Protein AF-A0A941ANF9-F1 (afdb_monomer_lite)

Sequence (58 aa):
MNNKDVGKAIENLSGKIQQLKAEGKSGQDIQGAVFDMLGEMGLNIPPEILEKMKGKQQ

Organism: NCBI:txid2822140

pLDDT: mean 74.68, std 12.14, range [41.44, 91.94]

Foldseek 3Di:
DDPVLVVVLVVVLVVQLVVCVVVVHDPVVSVVVNVVSCVVSVNDDPVVVVCVVVVPPD

Secondary structure (DSSP, 8-state):
--HHHHHHHHHHHHHHHHHHHHTT--HHHHHHHHHHHHHHTT----HHHHHHHHTT--

Radius of gyration: 12.24 Å; chains: 1; bounding box: 28×17×35 Å

Structure (mmCIF, N/CA/C/O backbone):
data_AF-A0A941ANF9-F1
#
_entry.id   AF-A0A941ANF9-F1
#
loop_
_atom_site.group_PDB
_atom_site.id
_atom_site.type_symbol
_atom_site.label_atom_id
_atom_site.label_alt_id
_atom_site.label_comp_id
_atom_site.label_asym_id
_atom_site.label_entity_id
_atom_site.label_seq_id
_atom_site.pdbx_PDB_ins_code
_atom_site.Cartn_x
_atom_site.Cartn_y
_atom_site.Cartn_z
_atom_site.occupancy
_atom_site.B_iso_or_equiv
_atom_site.auth_seq_id
_atom_site.auth_comp_id
_atom_site.auth_asym_id
_atom_site.auth_atom_id
_atom_site.pdbx_PDB_model_num
ATOM 1 N N . MET A 1 1 ? 14.500 1.655 -16.174 1.00 52.75 1 MET A N 1
ATOM 2 C CA . MET A 1 1 ? 13.327 2.340 -15.586 1.00 52.75 1 MET A CA 1
ATOM 3 C C . MET A 1 1 ? 13.600 3.829 -15.586 1.00 52.75 1 MET A C 1
ATOM 5 O O . MET A 1 1 ? 14.680 4.218 -15.157 1.00 52.75 1 MET A O 1
ATOM 9 N N . ASN A 1 2 ? 12.676 4.643 -16.099 1.00 52.5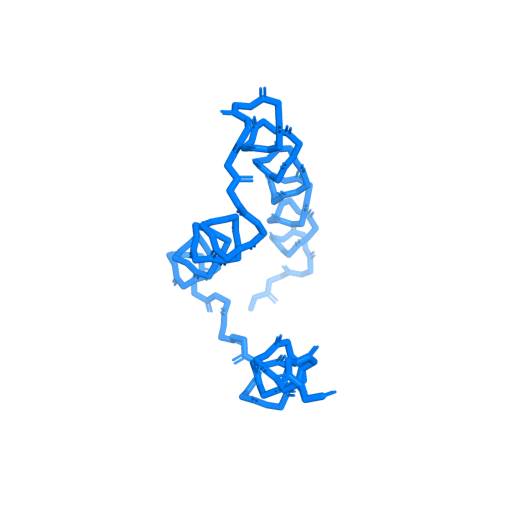3 2 ASN A N 1
ATOM 10 C CA . ASN A 1 2 ? 12.821 6.096 -16.076 1.00 52.53 2 ASN A CA 1
ATOM 11 C C . ASN A 1 2 ? 12.279 6.630 -14.741 1.00 52.53 2 ASN A C 1
ATOM 13 O O . ASN A 1 2 ? 11.237 6.187 -14.269 1.00 52.53 2 ASN A O 1
ATOM 17 N N . ASN A 1 3 ? 12.946 7.623 -14.147 1.00 57.84 3 ASN A N 1
ATOM 18 C CA . ASN A 1 3 ? 12.554 8.227 -12.859 1.00 57.84 3 ASN A CA 1
ATOM 19 C C . ASN A 1 3 ? 11.090 8.731 -12.811 1.00 57.84 3 ASN A C 1
ATOM 21 O O . ASN A 1 3 ? 10.515 8.874 -11.735 1.00 57.84 3 ASN A O 1
ATOM 25 N N . LYS A 1 4 ? 10.473 8.985 -13.974 1.00 59.50 4 LYS A N 1
ATOM 26 C CA . LYS A 1 4 ? 9.064 9.390 -14.113 1.00 59.50 4 LYS A CA 1
ATOM 27 C C . LYS A 1 4 ? 8.067 8.294 -13.728 1.00 59.50 4 LYS A C 1
ATOM 29 O O . LYS A 1 4 ? 7.001 8.616 -13.209 1.00 59.50 4 LYS A O 1
ATOM 34 N N . ASP A 1 5 ? 8.405 7.031 -13.968 1.00 65.62 5 ASP A N 1
ATOM 35 C CA . ASP A 1 5 ? 7.509 5.899 -13.701 1.00 65.62 5 ASP A CA 1
ATOM 36 C C . ASP A 1 5 ? 7.447 5.598 -12.198 1.00 65.62 5 ASP A C 1
ATOM 38 O O . ASP A 1 5 ? 6.389 5.286 -11.658 1.00 65.62 5 ASP A O 1
ATOM 42 N N . VAL A 1 6 ? 8.563 5.824 -11.496 1.00 67.19 6 VAL A N 1
ATOM 43 C CA . VAL A 1 6 ? 8.663 5.692 -10.035 1.00 67.19 6 VAL A CA 1
ATOM 44 C C . VAL A 1 6 ? 7.860 6.782 -9.319 1.00 67.19 6 VAL A C 1
ATOM 46 O O . VAL A 1 6 ? 7.149 6.489 -8.363 1.00 67.19 6 VAL A O 1
ATOM 49 N N . GLY A 1 7 ? 7.912 8.033 -9.794 1.00 66.69 7 GLY A N 1
ATOM 50 C CA . GLY A 1 7 ? 7.133 9.132 -9.206 1.00 66.69 7 GLY A CA 1
ATOM 51 C C . GLY A 1 7 ? 5.621 8.880 -9.252 1.00 66.69 7 GLY A C 1
ATOM 52 O O . GLY A 1 7 ? 4.945 8.992 -8.232 1.00 66.69 7 GLY A O 1
ATOM 53 N N . LYS A 1 8 ? 5.108 8.435 -10.408 1.00 71.25 8 LYS A N 1
ATOM 54 C CA . LYS A 1 8 ? 3.692 8.058 -10.566 1.00 71.25 8 LYS A CA 1
ATOM 55 C C . LYS A 1 8 ? 3.305 6.839 -9.728 1.00 71.25 8 LYS A C 1
ATOM 57 O O . LYS A 1 8 ? 2.209 6.799 -9.174 1.00 71.25 8 LYS A O 1
ATOM 62 N N . ALA A 1 9 ? 4.199 5.856 -9.620 1.00 71.94 9 ALA A N 1
ATOM 63 C CA . ALA A 1 9 ? 3.990 4.690 -8.769 1.00 71.94 9 ALA A CA 1
ATOM 64 C C . ALA A 1 9 ? 3.802 5.095 -7.299 1.00 71.94 9 ALA A C 1
ATOM 66 O O . ALA A 1 9 ? 2.875 4.613 -6.650 1.00 71.94 9 ALA A O 1
ATOM 67 N N . ILE A 1 10 ? 4.631 6.019 -6.796 1.00 75.25 10 ILE A N 1
ATOM 68 C CA . ILE A 1 10 ? 4.570 6.520 -5.415 1.00 75.25 10 ILE A CA 1
ATOM 69 C C . ILE A 1 10 ? 3.285 7.321 -5.150 1.00 75.25 10 ILE A C 1
ATOM 71 O O . ILE A 1 10 ? 2.660 7.133 -4.103 1.00 75.25 10 ILE A O 1
ATOM 75 N N . GLU A 1 11 ? 2.851 8.174 -6.082 1.00 78.88 11 GLU A N 1
ATOM 76 C CA . GLU A 1 11 ? 1.583 8.911 -5.945 1.00 78.88 11 GLU A CA 1
ATOM 77 C C . GLU A 1 11 ? 0.375 7.964 -5.880 1.00 78.88 11 GLU A C 1
ATOM 79 O O . GLU A 1 11 ? -0.449 8.076 -4.966 1.00 78.88 11 GLU A O 1
ATOM 84 N N . ASN A 1 12 ? 0.308 6.973 -6.776 1.00 81.50 12 ASN A N 1
ATOM 85 C CA . ASN A 1 12 ? -0.763 5.973 -6.763 1.00 81.50 12 ASN A CA 1
ATOM 86 C C . ASN A 1 12 ? -0.744 5.114 -5.486 1.00 81.50 12 ASN A C 1
ATOM 88 O O . ASN A 1 12 ? -1.795 4.760 -4.949 1.00 81.50 12 ASN A O 1
ATOM 92 N N . LEU A 1 13 ? 0.449 4.816 -4.968 1.00 81.94 13 LEU A N 1
ATOM 93 C CA . LEU A 1 13 ? 0.646 4.099 -3.710 1.00 81.94 13 LEU A CA 1
ATOM 94 C C . LEU A 1 13 ? 0.079 4.846 -2.507 1.00 81.94 13 LEU A C 1
ATOM 96 O O . LEU A 1 13 ? -0.638 4.261 -1.694 1.00 81.94 13 LEU A O 1
ATOM 100 N N . SER A 1 14 ? 0.367 6.143 -2.409 1.00 84.50 14 SER A N 1
ATOM 101 C CA . SER A 1 14 ? -0.152 6.995 -1.339 1.00 84.50 14 SER A CA 1
ATOM 102 C C . SER A 1 14 ? -1.685 7.021 -1.336 1.00 84.50 14 SER A C 1
ATOM 104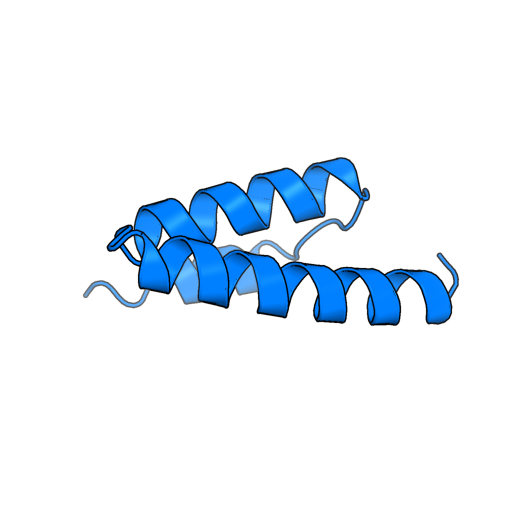 O O . SER A 1 14 ? -2.307 6.836 -0.285 1.00 84.50 14 SER A O 1
ATOM 106 N N . GLY A 1 15 ? -2.301 7.150 -2.518 1.00 86.62 15 GLY A N 1
ATOM 107 C CA . GLY A 1 15 ? -3.757 7.105 -2.676 1.00 86.62 15 GLY A CA 1
ATOM 108 C C . GLY A 1 15 ? -4.364 5.778 -2.216 1.00 86.62 15 GLY A C 1
ATOM 109 O O . GLY A 1 15 ? -5.328 5.768 -1.450 1.00 86.62 15 GLY A O 1
ATOM 110 N N . LYS A 1 16 ? -3.754 4.649 -2.597 1.00 84.25 16 LYS A N 1
ATOM 111 C CA . LYS A 1 16 ? -4.237 3.318 -2.203 1.00 84.25 16 LYS A CA 1
ATOM 112 C C . LYS A 1 16 ? -4.097 3.065 -0.700 1.00 84.25 16 LYS A C 1
ATOM 114 O O . LYS A 1 16 ? -5.005 2.510 -0.090 1.00 84.25 16 LYS A O 1
ATOM 119 N N . ILE A 1 17 ? -3.015 3.534 -0.076 1.00 87.19 17 ILE A N 1
ATOM 120 C CA . ILE A 1 17 ? -2.836 3.466 1.383 1.00 87.19 17 ILE A CA 1
ATOM 121 C C . ILE A 1 17 ? -3.924 4.268 2.107 1.00 87.19 17 ILE A C 1
ATOM 123 O O . ILE A 1 17 ? -4.487 3.782 3.085 1.00 87.19 17 ILE A O 1
ATOM 127 N N . GLN A 1 18 ? -4.223 5.486 1.647 1.00 89.12 18 GLN A N 1
ATOM 128 C CA . GLN A 1 18 ? -5.278 6.327 2.223 1.00 89.12 18 GLN A CA 1
ATOM 129 C C . GLN A 1 18 ? -6.655 5.666 2.096 1.00 89.12 18 GLN A C 1
ATOM 131 O O . GLN A 1 18 ? -7.397 5.619 3.076 1.00 89.12 18 GLN A O 1
ATOM 136 N N . GLN A 1 19 ? -6.964 5.092 0.931 1.00 89.75 19 GLN A N 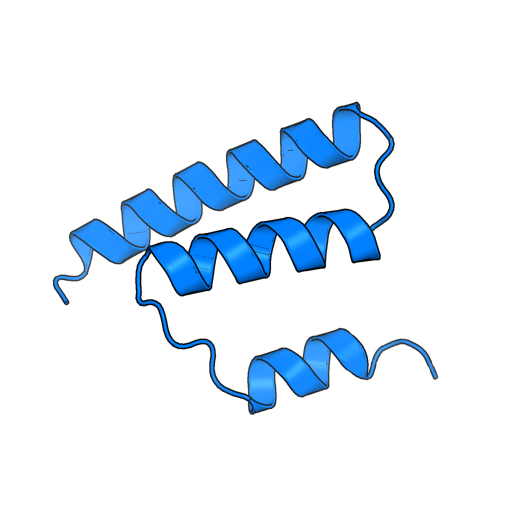1
ATOM 137 C CA . GLN A 1 19 ? -8.218 4.377 0.704 1.00 89.75 19 GLN A CA 1
ATOM 138 C C . GLN A 1 19 ? -8.352 3.160 1.628 1.00 89.75 19 GLN A C 1
ATOM 140 O O . GLN A 1 19 ? -9.351 3.023 2.326 1.00 89.75 19 GLN A O 1
ATOM 145 N N . LEU A 1 20 ? -7.325 2.311 1.705 1.00 87.56 20 LEU A N 1
ATOM 146 C CA . LEU A 1 20 ? -7.356 1.118 2.553 1.00 87.56 20 LEU A CA 1
ATOM 147 C C . LEU A 1 20 ? -7.433 1.477 4.048 1.00 87.56 20 LEU A C 1
ATOM 149 O O . LEU A 1 20 ? -8.116 0.799 4.813 1.00 87.56 20 LEU A O 1
ATOM 153 N N . LYS A 1 21 ? -6.800 2.580 4.472 1.00 87.56 21 LYS A N 1
ATOM 154 C CA . LYS A 1 21 ? -6.988 3.124 5.827 1.00 87.56 21 LYS A CA 1
ATOM 155 C C . LYS A 1 21 ? -8.425 3.581 6.070 1.00 87.56 21 LYS A C 1
ATOM 157 O O . LYS A 1 21 ? -8.956 3.315 7.144 1.00 87.56 21 LYS A O 1
ATOM 162 N N . ALA A 1 22 ? -9.049 4.247 5.099 1.00 91.94 22 ALA A N 1
ATOM 163 C CA . ALA A 1 22 ? -10.445 4.675 5.191 1.00 91.94 22 ALA A CA 1
ATOM 164 C C . ALA A 1 22 ? -11.419 3.482 5.235 1.00 91.94 22 ALA A C 1
ATOM 166 O O . ALA A 1 22 ? -12.435 3.546 5.919 1.00 91.94 22 ALA A O 1
ATOM 167 N N . GLU A 1 23 ? -11.073 2.372 4.579 1.00 90.62 23 GLU A N 1
ATOM 168 C CA . GLU A 1 23 ? -11.787 1.088 4.660 1.00 90.62 23 GLU A CA 1
ATOM 169 C C . GLU A 1 23 ? -11.572 0.349 5.997 1.00 90.62 23 GLU A C 1
ATOM 171 O O . GLU A 1 23 ? -12.133 -0.725 6.205 1.00 90.62 23 GLU A O 1
ATOM 176 N N . GLY A 1 24 ? -10.758 0.893 6.910 1.00 90.38 24 GLY A N 1
ATOM 177 C CA . GLY A 1 24 ? -10.461 0.271 8.202 1.00 90.38 24 GLY A CA 1
ATOM 178 C C . GLY A 1 24 ? -9.548 -0.954 8.107 1.00 90.38 24 GLY A C 1
ATOM 179 O O . GLY A 1 24 ? -9.497 -1.752 9.042 1.00 90.38 24 GLY A O 1
ATOM 180 N N . LYS A 1 25 ? -8.827 -1.122 6.990 1.00 87.81 25 LYS A N 1
ATOM 181 C CA . LYS A 1 25 ? -7.887 -2.233 6.799 1.00 87.81 25 LYS A CA 1
ATOM 182 C C . LYS A 1 25 ? -6.747 -2.145 7.807 1.00 87.81 25 LYS A C 1
ATOM 184 O O . LYS A 1 25 ? -6.277 -1.056 8.152 1.00 87.81 25 LYS A O 1
ATOM 189 N N . SER A 1 26 ? -6.256 -3.301 8.243 1.00 86.19 26 SER A N 1
ATOM 190 C CA . SER A 1 26 ? -5.100 -3.345 9.131 1.00 86.19 26 SER A CA 1
ATOM 191 C C . SER A 1 26 ? -3.842 -2.847 8.410 1.00 86.19 26 SER A C 1
ATOM 193 O O . SER A 1 26 ? -3.723 -2.924 7.185 1.00 86.19 26 SER A O 1
ATOM 195 N N . GLY A 1 27 ? -2.858 -2.365 9.172 1.00 81.50 27 GLY A N 1
ATOM 196 C CA . GLY A 1 27 ? -1.561 -1.972 8.610 1.00 81.50 27 GLY A CA 1
ATOM 197 C C . GLY A 1 27 ? -0.886 -3.094 7.810 1.00 81.50 27 GLY A C 1
ATOM 198 O O . GLY A 1 27 ? -0.201 -2.806 6.832 1.00 81.50 27 GLY A O 1
ATOM 199 N N . GLN A 1 28 ? -1.131 -4.357 8.178 1.00 83.25 28 GLN A N 1
ATOM 200 C CA . GLN A 1 28 ? -0.611 -5.536 7.483 1.00 83.25 28 GLN A CA 1
ATOM 201 C C . GLN A 1 28 ? -1.295 -5.749 6.127 1.00 83.25 28 GLN A C 1
ATOM 203 O O . GLN A 1 28 ? -0.606 -5.961 5.130 1.00 83.25 28 GLN A O 1
ATOM 208 N N . ASP A 1 29 ? -2.622 -5.612 6.063 1.00 84.19 29 ASP A N 1
ATOM 209 C CA . ASP A 1 29 ? -3.378 -5.718 4.805 1.00 84.19 29 ASP A CA 1
ATOM 210 C C . ASP A 1 29 ? -2.991 -4.607 3.827 1.00 84.19 29 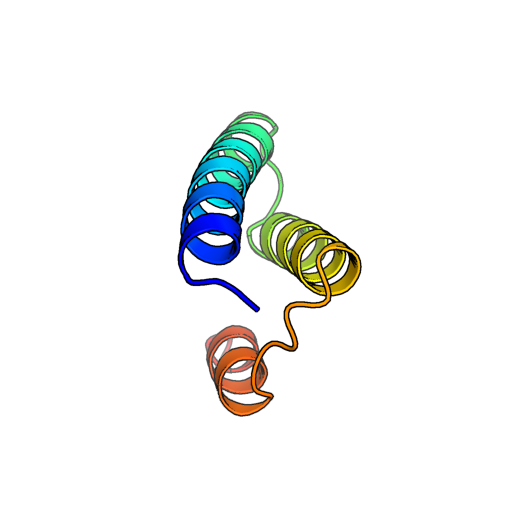ASP A C 1
ATOM 212 O O . ASP A 1 29 ? -2.850 -4.832 2.624 1.00 84.19 29 ASP A O 1
ATOM 216 N N . ILE A 1 30 ? -2.780 -3.399 4.358 1.00 86.31 30 ILE A N 1
ATOM 217 C CA . ILE A 1 30 ? -2.305 -2.254 3.583 1.00 86.31 30 ILE A CA 1
ATOM 218 C C . ILE A 1 30 ? -0.922 -2.554 3.007 1.00 86.31 30 ILE A C 1
ATOM 220 O O . ILE A 1 30 ? -0.705 -2.362 1.815 1.00 86.31 30 ILE A O 1
ATOM 224 N N . GLN A 1 31 ? 0.009 -3.045 3.828 1.00 83.12 31 GLN A N 1
ATOM 225 C CA . GLN A 1 31 ? 1.353 -3.398 3.372 1.00 83.12 31 GLN A CA 1
ATOM 226 C C . GLN A 1 31 ? 1.332 -4.494 2.301 1.00 83.12 31 GLN A C 1
ATOM 228 O O . GLN A 1 31 ? 2.024 -4.349 1.298 1.00 83.12 31 GLN A O 1
ATOM 233 N N . GLY A 1 32 ? 0.523 -5.544 2.468 1.00 84.69 32 GLY A N 1
ATOM 234 C CA . GLY A 1 32 ? 0.375 -6.606 1.466 1.00 84.69 32 GLY A CA 1
ATOM 235 C C . GLY A 1 32 ? -0.086 -6.066 0.111 1.00 84.69 32 GLY A C 1
ATOM 236 O O . GLY A 1 32 ? 0.597 -6.247 -0.892 1.00 84.69 32 GLY A O 1
ATOM 237 N N . ALA A 1 33 ? -1.168 -5.281 0.101 1.00 84.81 33 ALA A N 1
ATOM 238 C CA . ALA A 1 33 ? -1.699 -4.678 -1.124 1.00 84.81 33 ALA A CA 1
ATOM 239 C C . ALA A 1 33 ? -0.720 -3.698 -1.802 1.00 84.81 33 ALA A C 1
ATOM 241 O O . ALA A 1 33 ? -0.753 -3.512 -3.020 1.00 84.81 33 ALA A O 1
ATOM 242 N N . VAL A 1 34 ? 0.136 -3.050 -1.009 1.00 82.62 34 VAL A N 1
ATOM 243 C CA . VAL A 1 34 ? 1.224 -2.188 -1.481 1.00 82.62 34 VAL A CA 1
ATOM 244 C C . VAL A 1 34 ? 2.329 -3.014 -2.143 1.00 82.62 34 VAL A C 1
ATOM 246 O O . VAL A 1 34 ? 2.804 -2.628 -3.210 1.00 82.62 34 VAL A O 1
ATOM 249 N N . PHE A 1 35 ? 2.713 -4.153 -1.561 1.00 80.31 35 PHE A N 1
ATOM 250 C CA . PHE A 1 35 ? 3.725 -5.044 -2.134 1.00 80.31 35 PHE A CA 1
ATOM 251 C C . PHE A 1 35 ? 3.294 -5.658 -3.454 1.00 80.31 35 PHE A C 1
ATOM 253 O O . PHE A 1 35 ? 4.077 -5.625 -4.403 1.00 80.31 35 PHE A O 1
ATOM 260 N N . ASP A 1 36 ? 2.060 -6.148 -3.532 1.00 83.50 36 ASP A N 1
ATOM 261 C CA . ASP A 1 36 ? 1.523 -6.726 -4.764 1.00 83.50 36 ASP A CA 1
ATOM 262 C C . ASP A 1 36 ? 1.573 -5.697 -5.899 1.00 83.50 36 ASP A C 1
ATOM 264 O O . ASP A 1 36 ? 2.093 -5.966 -6.978 1.00 83.50 36 ASP A O 1
ATOM 268 N N . MET A 1 37 ? 1.160 -4.461 -5.611 1.00 81.12 37 MET A N 1
ATOM 269 C CA . MET A 1 37 ? 1.177 -3.358 -6.570 1.00 81.12 37 MET A CA 1
ATOM 270 C C . MET A 1 37 ? 2.598 -2.955 -7.009 1.00 81.12 37 MET A C 1
ATOM 272 O O . MET A 1 37 ? 2.822 -2.616 -8.171 1.00 81.12 37 MET A O 1
ATOM 276 N N . LEU A 1 38 ? 3.571 -2.980 -6.095 1.00 78.62 38 LEU A N 1
ATOM 277 C CA . LEU A 1 38 ? 4.980 -2.725 -6.416 1.00 78.62 38 LEU A CA 1
ATOM 278 C C . LEU A 1 38 ? 5.560 -3.840 -7.297 1.00 78.62 38 LEU A C 1
ATOM 280 O O . LEU A 1 38 ? 6.243 -3.545 -8.281 1.00 78.62 38 LEU A O 1
ATOM 284 N N . GLY A 1 39 ? 5.226 -5.097 -6.995 1.00 78.25 39 GLY A N 1
ATOM 285 C CA . GLY A 1 39 ? 5.595 -6.261 -7.798 1.00 78.25 39 GLY A CA 1
ATOM 286 C C . GLY A 1 39 ? 5.011 -6.213 -9.211 1.00 78.25 39 GLY A C 1
ATOM 287 O O . GLY A 1 39 ? 5.742 -6.425 -10.177 1.00 78.25 39 GLY A O 1
ATOM 288 N N . GLU A 1 40 ? 3.734 -5.845 -9.354 1.00 79.69 40 GLU A N 1
ATOM 289 C CA . GLU A 1 40 ? 3.064 -5.667 -10.653 1.00 79.69 40 GLU A CA 1
ATOM 290 C C . GLU A 1 40 ? 3.698 -4.559 -11.508 1.00 79.69 40 GLU A C 1
ATOM 292 O O . GLU A 1 40 ? 3.740 -4.661 -12.733 1.00 79.69 40 GLU A O 1
ATOM 297 N N . MET A 1 41 ? 4.252 -3.519 -10.877 1.00 74.25 41 MET A N 1
ATOM 298 C CA . MET A 1 41 ? 5.009 -2.464 -11.566 1.00 74.25 41 MET A CA 1
ATOM 299 C C . MET A 1 41 ? 6.460 -2.859 -11.889 1.00 74.25 41 MET A C 1
ATOM 301 O O . MET A 1 41 ? 7.213 -2.049 -12.436 1.00 74.25 41 MET A O 1
ATOM 305 N N . GLY A 1 42 ? 6.880 -4.081 -11.548 1.00 74.19 42 GLY A N 1
ATOM 306 C CA . GLY A 1 42 ? 8.258 -4.543 -11.701 1.00 74.19 42 GLY A CA 1
ATOM 307 C C . GLY A 1 42 ? 9.241 -3.841 -10.761 1.00 74.19 42 GLY A C 1
ATOM 308 O O . GLY A 1 42 ? 10.453 -3.950 -10.950 1.00 74.19 42 GLY A O 1
ATOM 309 N N . LEU A 1 43 ? 8.746 -3.107 -9.758 1.00 73.19 43 LEU A N 1
ATOM 310 C CA . LEU A 1 43 ? 9.574 -2.449 -8.756 1.00 73.19 43 LEU A CA 1
ATOM 311 C C . LEU A 1 43 ? 10.029 -3.498 -7.748 1.00 73.19 43 LEU A C 1
ATOM 313 O O . LEU A 1 43 ? 9.303 -3.885 -6.835 1.00 73.19 43 LEU A O 1
ATOM 317 N N . ASN A 1 44 ? 11.262 -3.958 -7.933 1.00 68.81 44 ASN A N 1
ATOM 318 C CA . ASN A 1 44 ? 11.873 -4.920 -7.035 1.00 68.81 44 ASN A CA 1
ATOM 319 C C . ASN A 1 44 ? 12.207 -4.213 -5.713 1.00 68.81 44 ASN A C 1
ATOM 321 O O . ASN A 1 44 ? 13.155 -3.426 -5.647 1.00 68.81 44 ASN A O 1
ATOM 325 N N . ILE A 1 45 ? 11.398 -4.435 -4.674 1.00 68.81 45 ILE A N 1
ATOM 326 C CA . ILE A 1 45 ? 11.651 -3.850 -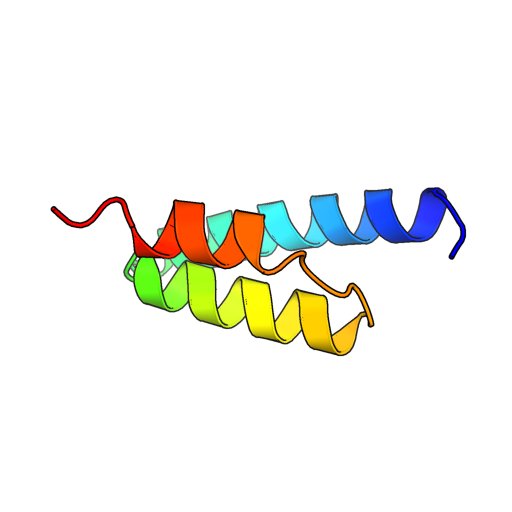3.355 1.00 68.81 45 ILE A CA 1
ATOM 327 C C . ILE A 1 45 ? 12.859 -4.558 -2.735 1.00 68.81 45 ILE A C 1
ATOM 329 O O . ILE A 1 45 ? 12.841 -5.786 -2.622 1.00 68.81 45 ILE A O 1
ATOM 333 N N . PRO A 1 46 ? 13.893 -3.819 -2.298 1.00 70.31 46 PRO A N 1
ATOM 334 C CA . PRO A 1 46 ? 15.041 -4.419 -1.640 1.00 70.31 46 PRO A CA 1
ATOM 335 C C . PRO A 1 46 ? 14.626 -5.224 -0.396 1.00 70.31 46 PRO A C 1
ATOM 337 O O . PRO A 1 46 ? 13.841 -4.726 0.420 1.00 70.31 46 PRO A O 1
ATOM 340 N N . PRO A 1 47 ? 15.162 -6.439 -0.196 1.00 66.56 47 PRO A N 1
ATOM 341 C CA . PRO A 1 47 ? 14.803 -7.290 0.939 1.00 66.56 47 PRO A CA 1
ATOM 342 C C . PRO A 1 47 ? 15.100 -6.647 2.304 1.00 66.56 47 PRO A C 1
ATOM 344 O O . PRO A 1 47 ? 14.363 -6.872 3.257 1.00 66.56 47 PRO A O 1
ATOM 347 N N . GLU A 1 48 ? 16.081 -5.748 2.390 1.00 70.44 48 GLU A N 1
ATOM 348 C CA . GLU A 1 48 ? 16.362 -4.934 3.585 1.00 70.44 48 GLU A CA 1
ATOM 349 C C . GLU A 1 48 ? 15.212 -3.986 3.982 1.00 70.44 48 GLU A C 1
ATOM 351 O O . GLU A 1 48 ? 14.999 -3.705 5.164 1.00 70.44 48 GLU A O 1
ATOM 356 N N . ILE A 1 49 ? 14.449 -3.486 3.004 1.00 69.12 49 ILE A N 1
ATOM 357 C CA . ILE A 1 49 ? 13.255 -2.664 3.232 1.00 69.12 49 ILE A CA 1
ATOM 358 C C . ILE A 1 49 ? 12.116 -3.572 3.721 1.00 69.12 49 ILE A C 1
ATOM 360 O O . ILE A 1 49 ? 11.388 -3.196 4.641 1.00 69.12 49 ILE A O 1
ATOM 364 N N . LEU A 1 50 ? 12.006 -4.785 3.160 1.00 65.88 50 LEU A N 1
ATOM 365 C CA . LEU A 1 50 ? 11.038 -5.805 3.586 1.00 65.88 50 LEU A CA 1
ATOM 366 C C . LEU A 1 50 ? 11.269 -6.235 5.039 1.00 65.88 50 LEU A C 1
ATOM 368 O O . LEU A 1 50 ? 10.325 -6.273 5.829 1.00 65.88 50 LEU A O 1
ATOM 372 N N . GLU A 1 51 ? 12.518 -6.515 5.410 1.00 67.06 51 GLU A N 1
ATOM 373 C CA . GLU A 1 51 ? 12.890 -6.896 6.775 1.00 67.06 51 GLU A CA 1
ATOM 374 C C . GLU A 1 51 ? 12.614 -5.782 7.781 1.00 67.06 51 GLU A C 1
ATOM 376 O O . GLU A 1 51 ? 12.027 -6.039 8.828 1.00 67.06 51 GLU A O 1
ATOM 381 N N . LYS A 1 52 ? 12.957 -4.528 7.465 1.00 64.81 52 LYS A N 1
ATOM 382 C CA . LYS A 1 52 ? 12.708 -3.390 8.369 1.00 64.81 52 LYS A CA 1
ATOM 383 C C . LYS A 1 52 ? 11.223 -3.135 8.621 1.00 64.81 52 LYS A C 1
ATOM 385 O O . LYS A 1 52 ? 10.866 -2.634 9.687 1.00 64.81 52 LYS A O 1
ATOM 390 N N . MET A 1 53 ? 10.363 -3.457 7.657 1.00 61.84 53 MET A N 1
ATOM 391 C CA . MET A 1 53 ? 8.913 -3.331 7.813 1.00 61.84 53 MET A CA 1
ATOM 392 C C . MET A 1 53 ? 8.292 -4.522 8.551 1.00 61.84 53 MET A C 1
ATOM 394 O O . MET A 1 53 ? 7.376 -4.310 9.342 1.00 61.84 53 MET A O 1
ATOM 398 N N . LYS A 1 54 ? 8.807 -5.744 8.349 1.00 61.16 54 LYS A N 1
ATOM 399 C CA . LYS A 1 54 ? 8.394 -6.943 9.103 1.00 61.16 54 LYS A CA 1
ATOM 400 C C . LYS A 1 54 ? 8.917 -6.955 10.547 1.00 61.16 54 LYS A C 1
ATOM 402 O O . LYS A 1 54 ? 8.252 -7.478 11.431 1.00 61.16 54 LYS A O 1
ATOM 407 N N . GLY A 1 55 ? 10.088 -6.368 10.792 1.00 53.88 55 GLY A N 1
ATOM 408 C CA . GLY A 1 55 ? 10.819 -6.444 12.060 1.00 53.88 55 GLY A CA 1
ATOM 409 C C . GLY A 1 55 ? 10.378 -5.479 13.165 1.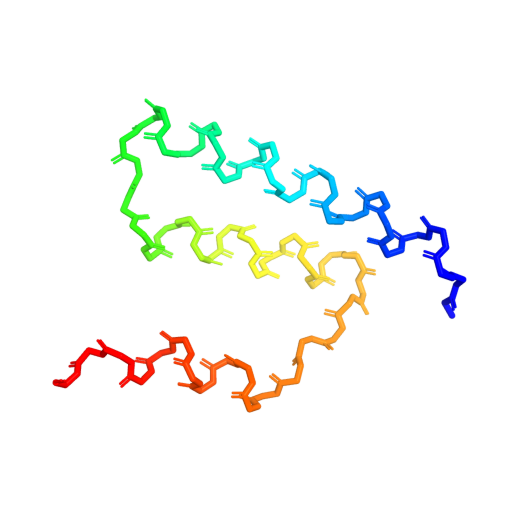00 53.88 55 GLY A C 1
ATOM 410 O O . GLY A 1 55 ? 10.923 -5.552 14.259 1.00 53.88 55 GLY A O 1
ATOM 411 N N . LYS A 1 56 ? 9.399 -4.591 12.939 1.00 51.28 56 LYS A N 1
ATOM 412 C CA . LYS A 1 56 ? 8.878 -3.671 13.977 1.00 51.28 56 LYS A CA 1
ATOM 413 C C . LYS A 1 56 ? 7.774 -4.272 14.873 1.00 51.28 56 LYS A C 1
ATOM 415 O O . LYS A 1 56 ? 7.030 -3.522 15.493 1.00 51.28 56 LYS A O 1
ATOM 420 N N . GLN A 1 57 ? 7.656 -5.600 14.940 1.00 49.94 57 GLN A N 1
ATOM 421 C CA . GLN A 1 57 ? 6.727 -6.318 15.832 1.00 49.94 57 GLN A CA 1
ATOM 422 C C . GLN A 1 57 ? 7.439 -7.087 16.963 1.00 49.94 57 GLN A C 1
ATOM 424 O O . GLN A 1 57 ? 6.986 -8.160 17.352 1.00 49.94 57 GLN A O 1
ATOM 429 N N . GLN A 1 58 ? 8.548 -6.560 17.489 1.00 41.44 58 GLN A N 1
ATOM 430 C CA . GLN A 1 58 ? 9.140 -7.050 18.741 1.00 41.44 58 GLN A CA 1
ATOM 431 C C . GLN A 1 58 ? 9.093 -5.956 19.799 1.00 41.44 58 GLN A C 1
ATOM 433 O O . GLN A 1 58 ? 9.454 -4.808 19.449 1.00 41.44 58 GLN A O 1
#